Protein AF-A0A8T6R1A4-F1 (afdb_monomer_lite)

Structure (mmCIF, N/CA/C/O backbone):
data_AF-A0A8T6R1A4-F1
#
_entry.id   AF-A0A8T6R1A4-F1
#
loop_
_atom_site.group_PDB
_atom_site.id
_atom_site.type_symbol
_atom_site.label_atom_id
_atom_site.label_alt_id
_atom_site.label_comp_id
_atom_site.label_asym_id
_atom_site.label_entity_id
_atom_site.label_seq_id
_atom_site.pdbx_PDB_ins_code
_atom_site.Cartn_x
_atom_site.Cartn_y
_atom_site.Cartn_z
_atom_site.occupancy
_atom_site.B_iso_or_equiv
_atom_site.auth_seq_id
_atom_site.auth_comp_id
_atom_site.auth_asym_id
_atom_site.auth_atom_id
_atom_site.pdbx_PDB_model_num
ATOM 1 N N . MET A 1 1 ? -33.447 -16.014 11.751 1.00 33.69 1 MET A N 1
ATOM 2 C CA . MET A 1 1 ? -33.690 -17.320 12.400 1.00 33.69 1 MET A CA 1
ATOM 3 C C . MET A 1 1 ? -32.800 -17.342 13.655 1.00 33.69 1 MET A C 1
ATOM 5 O O . MET A 1 1 ? -31.607 -17.522 13.495 1.00 33.69 1 MET A O 1
ATOM 9 N N . THR A 1 2 ? -33.196 -16.667 14.754 1.00 47.38 2 THR A N 1
ATOM 10 C CA . THR A 1 2 ? -33.748 -17.238 16.026 1.00 47.38 2 THR A CA 1
ATOM 11 C C . THR A 1 2 ? -32.780 -18.251 16.673 1.00 47.38 2 THR A C 1
ATOM 13 O O . THR A 1 2 ? -32.443 -19.209 15.994 1.00 47.38 2 THR A O 1
ATOM 16 N N . VAL A 1 3 ? -32.281 -18.174 17.924 1.00 51.66 3 VAL A N 1
ATOM 17 C CA . VAL A 1 3 ? -32.780 -17.738 19.265 1.00 51.66 3 VAL A CA 1
ATOM 18 C C . VAL A 1 3 ? -31.525 -17.516 20.182 1.00 51.66 3 VAL A C 1
ATOM 20 O O . VAL A 1 3 ? -30.504 -18.131 19.899 1.00 51.66 3 VAL A O 1
ATOM 23 N N . LEU A 1 4 ? -31.453 -16.646 21.212 1.00 47.38 4 LEU A N 1
ATOM 24 C CA . LEU A 1 4 ? -31.777 -16.971 22.623 1.00 47.38 4 LEU A CA 1
ATOM 25 C C . LEU A 1 4 ? -31.678 -15.751 23.571 1.00 47.38 4 LEU A C 1
ATOM 27 O O . LEU A 1 4 ? -30.739 -14.963 23.520 1.00 47.38 4 LEU A O 1
ATOM 31 N N . HIS A 1 5 ? -32.679 -15.661 24.449 1.00 51.97 5 HIS A N 1
ATOM 32 C CA . HIS A 1 5 ? -32.795 -14.810 25.635 1.00 51.97 5 HIS A CA 1
ATOM 33 C C . HIS A 1 5 ? -31.692 -15.066 26.684 1.00 51.97 5 HIS A C 1
ATOM 35 O O . HIS A 1 5 ? -31.406 -16.219 26.992 1.00 51.97 5 HIS A O 1
ATOM 41 N N . VAL A 1 6 ? -31.220 -14.008 27.357 1.00 58.31 6 VAL A N 1
ATOM 42 C CA . VAL A 1 6 ? -30.646 -14.095 28.716 1.00 58.31 6 VAL A CA 1
ATOM 43 C C . VAL A 1 6 ? -31.266 -12.992 29.586 1.00 58.31 6 VAL A C 1
ATOM 45 O O . VAL A 1 6 ? -30.886 -11.832 29.427 1.00 58.31 6 VAL A O 1
ATOM 48 N N . PRO A 1 7 ? -32.220 -13.295 30.489 1.00 59.41 7 PRO A N 1
ATOM 49 C CA . PRO A 1 7 ? -32.671 -12.344 31.494 1.00 59.41 7 PRO A CA 1
ATOM 50 C C . PRO A 1 7 ? -32.185 -12.699 32.910 1.00 59.41 7 PRO A C 1
ATOM 52 O O . PRO A 1 7 ? -32.130 -13.859 33.305 1.00 59.41 7 PRO A O 1
ATOM 55 N N . ALA A 1 8 ? -31.949 -11.629 33.674 1.00 50.31 8 ALA A N 1
ATOM 56 C CA . ALA A 1 8 ? -32.048 -11.524 35.132 1.00 50.31 8 ALA A CA 1
ATOM 57 C C . ALA A 1 8 ? -31.027 -12.267 36.021 1.00 50.31 8 ALA A C 1
ATOM 59 O O . ALA A 1 8 ? -31.381 -13.116 36.828 1.00 50.31 8 ALA A O 1
ATOM 60 N N . SER A 1 9 ? -29.785 -11.785 35.998 1.00 43.78 9 SER A N 1
ATOM 61 C CA . SER A 1 9 ? -28.937 -11.656 37.199 1.00 43.78 9 SER A CA 1
ATOM 62 C C . SER A 1 9 ? -27.774 -10.733 36.819 1.00 43.78 9 SER A C 1
ATOM 64 O O . SER A 1 9 ? -26.837 -11.157 36.157 1.00 43.78 9 SER A O 1
ATOM 66 N N . VAL A 1 10 ? -27.831 -9.413 37.022 1.00 54.31 10 VAL A N 1
ATOM 67 C CA . VAL A 1 10 ? -27.792 -8.746 38.340 1.00 54.31 10 VAL A CA 1
ATOM 68 C C . VAL A 1 10 ? -26.820 -9.445 39.294 1.00 54.31 10 VAL A C 1
ATOM 70 O O . VAL A 1 10 ? -27.166 -9.790 40.413 1.00 54.31 10 VAL A O 1
ATOM 73 N N . LEU A 1 11 ? -25.593 -9.682 38.835 1.00 46.75 11 LEU A N 1
ATOM 74 C CA . LEU A 1 11 ? -24.454 -10.003 39.690 1.00 46.75 11 LEU A CA 1
ATOM 75 C C . LEU A 1 11 ? -23.263 -9.179 39.189 1.00 46.75 11 LEU A C 1
ATOM 77 O O . LEU A 1 11 ? -22.569 -9.574 38.261 1.00 46.75 11 LEU A O 1
ATOM 81 N N . ALA A 1 12 ? -23.137 -7.978 39.760 1.00 49.62 12 ALA A N 1
ATOM 82 C CA . ALA A 1 12 ? -21.933 -7.146 39.832 1.00 49.62 12 ALA A CA 1
ATOM 83 C C . ALA A 1 12 ? -20.926 -7.300 38.674 1.00 49.62 12 ALA A C 1
ATOM 85 O O . ALA A 1 12 ? -19.838 -7.844 38.849 1.00 49.62 12 ALA A O 1
ATOM 86 N N . VAL A 1 13 ? -21.261 -6.778 37.493 1.00 45.69 13 VAL A N 1
ATOM 87 C CA . VAL A 1 13 ? -20.252 -6.528 36.459 1.00 45.69 13 VAL A CA 1
ATOM 88 C C . VAL A 1 13 ? -19.794 -5.082 36.671 1.00 45.69 13 VAL A C 1
ATOM 90 O O . VAL A 1 13 ? -20.645 -4.194 36.564 1.00 45.69 13 VAL A O 1
ATOM 93 N N . PRO A 1 14 ? -18.521 -4.810 37.030 1.00 43.66 14 PRO A N 1
ATOM 94 C CA . PRO A 1 14 ? -18.012 -3.439 37.049 1.00 43.66 14 PRO A CA 1
ATOM 95 C C . PRO A 1 14 ? -18.339 -2.812 35.694 1.00 43.66 14 PRO A C 1
ATOM 97 O O . PRO A 1 14 ? -18.268 -3.501 34.678 1.00 43.66 14 PRO A O 1
ATOM 100 N N . ALA A 1 15 ? -18.830 -1.572 35.701 1.00 43.97 15 ALA A N 1
ATOM 101 C CA . ALA A 1 15 ? -19.360 -0.900 34.522 1.00 43.97 15 ALA A CA 1
ATOM 102 C C . ALA A 1 15 ? -18.382 -1.031 33.353 1.00 43.97 15 ALA A C 1
ATOM 104 O O . ALA A 1 15 ? -17.388 -0.314 33.305 1.00 43.97 15 ALA A O 1
ATOM 105 N N . ARG A 1 16 ? -18.681 -1.966 32.441 1.00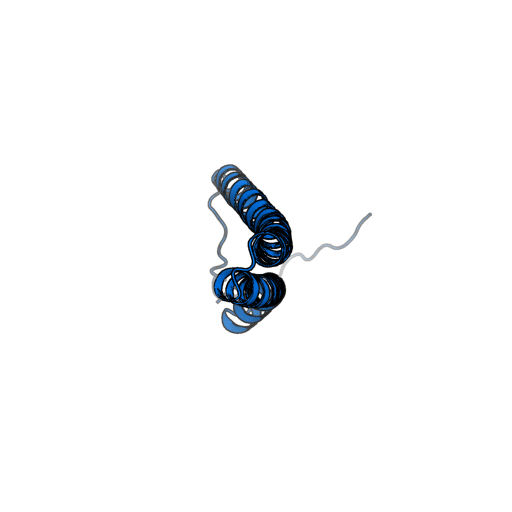 42.88 16 ARG A N 1
ATOM 106 C CA . ARG A 1 16 ? -17.802 -2.285 31.330 1.00 42.88 16 ARG A CA 1
ATOM 107 C C . ARG A 1 16 ? -17.742 -1.077 30.408 1.00 42.88 16 ARG A C 1
ATOM 109 O O . ARG A 1 16 ? -18.684 -0.853 29.649 1.00 42.88 16 ARG A O 1
ATOM 116 N N . ILE A 1 17 ? -16.689 -0.263 30.508 1.00 50.78 17 ILE A N 1
ATOM 117 C CA . ILE A 1 17 ? -16.508 0.912 29.644 1.00 50.78 17 ILE A CA 1
ATOM 118 C C . ILE A 1 17 ? -16.084 0.390 28.277 1.00 50.78 17 ILE A C 1
ATOM 120 O O . ILE A 1 17 ? -14.901 0.249 27.979 1.00 50.78 17 ILE A O 1
ATOM 124 N N . CYS A 1 18 ? -17.072 0.036 27.464 1.00 60.38 18 CYS A N 1
ATOM 125 C CA . CYS A 1 18 ? -16.857 -0.324 26.077 1.00 60.38 18 CYS A CA 1
ATOM 126 C C . CYS A 1 18 ? -16.943 0.949 25.218 1.00 60.38 18 CYS A C 1
ATOM 128 O O . CYS A 1 18 ? -17.776 1.815 25.507 1.00 60.38 18 CYS A O 1
ATOM 130 N N . PRO A 1 19 ? -16.120 1.092 24.165 1.00 59.56 19 PRO A N 1
ATOM 131 C CA . PRO A 1 19 ? -16.180 2.225 23.249 1.00 59.56 19 PRO A CA 1
ATOM 132 C C . PRO A 1 19 ? -17.472 2.158 22.427 1.00 59.56 19 PRO A C 1
ATOM 134 O O . PRO A 1 19 ? -17.502 1.656 21.307 1.00 59.56 19 PRO A O 1
ATOM 137 N N . GLN A 1 20 ? -18.559 2.649 23.011 1.00 60.16 20 GLN A N 1
ATOM 138 C CA . GLN A 1 20 ? -19.837 2.811 22.344 1.00 60.16 20 GLN A CA 1
ATOM 139 C C . GLN A 1 20 ? -19.928 4.255 21.874 1.00 60.16 20 GLN A C 1
ATOM 141 O O . GLN A 1 20 ? -20.011 5.173 22.693 1.00 60.16 20 GLN A O 1
ATOM 146 N N . ALA A 1 21 ? -19.883 4.472 20.557 1.00 59.31 21 ALA A N 1
ATOM 147 C CA . ALA A 1 21 ? -20.068 5.822 20.044 1.00 59.31 21 ALA A CA 1
ATOM 148 C C . ALA A 1 21 ? -21.470 6.314 20.455 1.00 59.31 21 ALA A C 1
ATOM 150 O O . ALA A 1 21 ? -22.433 5.541 20.345 1.00 59.31 21 ALA A O 1
ATOM 151 N N . PRO A 1 22 ? -21.600 7.564 20.935 1.00 64.12 22 PRO A N 1
ATOM 152 C CA . PRO A 1 22 ? -22.873 8.119 21.371 1.00 64.12 22 PRO A CA 1
ATOM 153 C C . PRO A 1 22 ? -23.962 7.933 20.300 1.00 64.12 22 PRO A C 1
ATOM 155 O O . PRO A 1 22 ? -23.672 8.076 19.103 1.00 64.12 22 PRO A O 1
ATOM 158 N N . PRO A 1 23 ? -25.207 7.607 20.689 1.00 67.00 23 PRO A N 1
ATOM 159 C CA . PRO A 1 23 ? -26.303 7.422 19.742 1.00 67.00 23 PRO A CA 1
ATOM 160 C C . PRO A 1 23 ? -26.447 8.668 18.850 1.00 67.00 23 PRO A C 1
ATOM 162 O O . PRO A 1 23 ? -26.564 9.782 19.349 1.00 67.00 23 PRO A O 1
ATOM 165 N N . GLY A 1 24 ? -26.376 8.476 17.527 1.00 70.06 24 GLY A N 1
ATOM 166 C CA . GLY A 1 24 ? -26.390 9.546 16.515 1.00 70.06 24 GLY A CA 1
ATOM 167 C C . GLY A 1 24 ? -25.041 9.843 15.838 1.00 70.06 24 GLY A C 1
ATOM 168 O O . GLY A 1 24 ? -25.035 10.338 14.715 1.00 70.06 24 GLY A O 1
ATOM 169 N N . ALA A 1 25 ? -23.901 9.483 16.441 1.00 73.12 25 ALA A N 1
ATOM 170 C CA . ALA A 1 25 ? -22.571 9.700 15.844 1.00 73.12 25 ALA A CA 1
ATOM 171 C C . ALA A 1 25 ? -22.079 8.540 14.953 1.00 73.12 25 ALA A C 1
ATOM 173 O O . ALA A 1 25 ? -21.144 8.719 14.172 1.00 73.12 25 ALA A O 1
ATOM 174 N N . GLN A 1 26 ? -22.722 7.369 15.033 1.00 76.19 26 GLN A N 1
ATOM 175 C CA . GLN A 1 26 ? -22.320 6.168 14.283 1.00 76.19 26 GLN A CA 1
ATOM 176 C C . GLN A 1 26 ? -22.343 6.388 12.764 1.00 76.19 26 GLN A C 1
ATOM 178 O O . GLN A 1 26 ? -21.395 6.029 12.078 1.00 76.19 26 GLN A O 1
ATOM 183 N N . GLN A 1 27 ? -23.349 7.100 12.243 1.00 79.69 27 GLN A N 1
ATOM 184 C CA . GLN A 1 27 ? -23.462 7.331 10.798 1.00 79.69 27 GLN A CA 1
ATOM 185 C C . GLN A 1 27 ? -22.297 8.142 10.216 1.00 79.69 27 GLN A C 1
ATOM 187 O O . GLN A 1 27 ? -21.916 7.941 9.064 1.00 79.69 27 GLN A O 1
ATOM 192 N N . TYR A 1 28 ? -21.726 9.057 11.000 1.00 80.06 28 TYR A N 1
ATOM 193 C CA . TYR A 1 28 ? -20.574 9.843 10.565 1.00 80.06 28 TYR A CA 1
ATOM 194 C C . TYR A 1 28 ? -19.283 9.033 10.660 1.00 80.06 28 TYR A C 1
ATOM 196 O O . TYR A 1 28 ? -18.458 9.099 9.749 1.00 80.06 28 TYR A O 1
ATOM 204 N N . ALA A 1 29 ? -19.133 8.232 11.718 1.00 82.62 29 ALA A N 1
ATOM 205 C CA . ALA A 1 29 ? -18.003 7.322 11.865 1.00 82.62 29 ALA A CA 1
ATOM 206 C C . ALA A 1 29 ? -17.955 6.303 10.715 1.00 82.62 29 ALA A C 1
ATOM 208 O O . ALA A 1 29 ? -16.907 6.138 10.093 1.00 82.62 29 ALA A O 1
ATOM 209 N N . ASP A 1 30 ? -19.092 5.703 10.361 1.00 84.50 30 ASP A N 1
ATOM 210 C CA . ASP A 1 30 ? -19.185 4.723 9.277 1.00 84.50 30 ASP A CA 1
ATOM 211 C C . ASP A 1 30 ? -18.848 5.331 7.908 1.00 84.50 30 ASP A C 1
ATOM 213 O O . ASP A 1 30 ? -18.138 4.716 7.112 1.00 84.50 30 ASP A O 1
ATOM 217 N N . GLN A 1 31 ? -19.291 6.564 7.633 1.00 88.69 31 GLN A N 1
ATOM 218 C CA . GLN A 1 31 ? -18.948 7.255 6.385 1.00 88.69 31 GLN A CA 1
ATOM 219 C C . GLN A 1 31 ? -17.459 7.592 6.294 1.00 88.69 31 GLN A C 1
ATOM 221 O O . GLN A 1 31 ? -16.833 7.329 5.268 1.00 88.69 31 GLN A O 1
ATOM 226 N N . LEU A 1 32 ? -16.873 8.144 7.362 1.00 88.06 32 LEU A N 1
ATOM 227 C CA . LEU A 1 32 ? -15.441 8.452 7.419 1.00 88.06 32 LEU A CA 1
ATOM 228 C C . LEU A 1 32 ? -14.604 7.187 7.216 1.00 88.06 32 LEU A C 1
ATOM 230 O O . LEU A 1 32 ? -13.707 7.166 6.373 1.00 88.06 32 LEU A O 1
ATOM 234 N N . MET A 1 33 ? -14.935 6.113 7.935 1.00 88.44 33 MET A N 1
ATOM 235 C CA . MET A 1 33 ? -14.261 4.827 7.783 1.00 88.44 33 MET A CA 1
ATOM 236 C C . MET A 1 33 ? -14.451 4.251 6.374 1.00 88.44 33 MET A C 1
ATOM 238 O O . MET A 1 33 ? -13.499 3.721 5.803 1.00 88.44 33 MET A O 1
ATOM 242 N N . GLY A 1 34 ? -15.632 4.422 5.773 1.00 90.19 34 GLY A N 1
ATOM 243 C CA . GLY A 1 34 ? -15.907 4.053 4.385 1.00 90.19 34 GLY A CA 1
ATOM 244 C C . GLY A 1 34 ? -15.003 4.773 3.380 1.00 90.19 34 GLY A C 1
ATOM 245 O O . GLY A 1 34 ? -14.387 4.120 2.536 1.00 90.19 34 GLY A O 1
ATOM 246 N N . TYR A 1 35 ? -14.847 6.097 3.501 1.00 93.88 35 TYR A N 1
ATOM 247 C CA . TYR A 1 35 ? -13.937 6.870 2.645 1.00 93.88 35 TYR A CA 1
ATOM 248 C C . TYR A 1 35 ? -12.478 6.450 2.818 1.00 93.88 35 TYR A C 1
ATOM 250 O O . TYR A 1 35 ? -11.743 6.362 1.834 1.00 93.88 35 TYR A O 1
ATOM 258 N N . VAL A 1 36 ? -12.058 6.153 4.050 1.00 93.88 36 VAL A N 1
ATOM 259 C CA . VAL A 1 36 ? -10.692 5.696 4.329 1.00 93.88 36 VAL A CA 1
ATOM 260 C C . VAL A 1 36 ? -10.430 4.337 3.686 1.00 93.88 36 VAL A C 1
ATOM 262 O O . VAL A 1 36 ? -9.416 4.175 3.013 1.00 93.88 36 VAL A O 1
ATOM 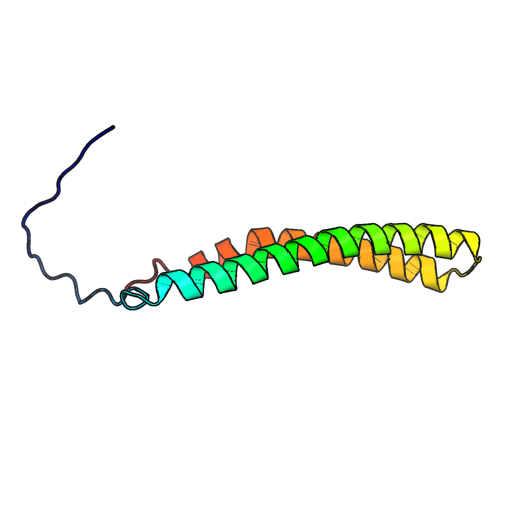265 N N . VAL A 1 37 ? -11.336 3.367 3.835 1.00 91.19 37 VAL A N 1
ATOM 266 C CA . VAL A 1 37 ? -11.172 2.032 3.235 1.00 91.19 37 VAL A CA 1
ATOM 267 C C . VAL A 1 37 ? -11.155 2.116 1.710 1.00 91.19 37 VAL A C 1
ATOM 269 O O . VAL A 1 37 ? -10.309 1.488 1.072 1.00 91.19 37 VAL A O 1
ATOM 272 N N . TRP A 1 38 ? -12.032 2.931 1.120 1.00 94.06 38 TRP A N 1
ATOM 273 C CA . TRP A 1 38 ? -12.043 3.152 -0.324 1.00 94.06 38 TRP A CA 1
ATOM 274 C C . TRP A 1 38 ? -10.747 3.816 -0.813 1.00 94.06 38 TRP A C 1
ATOM 276 O O . TRP A 1 38 ? -10.135 3.351 -1.777 1.00 94.06 38 TRP A O 1
ATOM 286 N N . GLY A 1 39 ? -10.279 4.853 -0.110 1.00 94.38 39 GLY A N 1
ATOM 287 C CA . GLY A 1 39 ? -9.039 5.560 -0.427 1.00 94.38 39 GLY A CA 1
ATOM 288 C C . GLY A 1 39 ? -7.806 4.661 -0.327 1.00 94.38 39 GLY A C 1
ATOM 289 O O . GLY A 1 39 ? -7.025 4.578 -1.272 1.00 94.38 39 GLY A O 1
ATOM 290 N N . VAL A 1 40 ? -7.652 3.927 0.778 1.00 94.69 40 VAL A N 1
ATOM 291 C CA . VAL A 1 40 ? -6.538 2.981 0.970 1.00 94.69 40 VAL A CA 1
ATOM 292 C C . VAL A 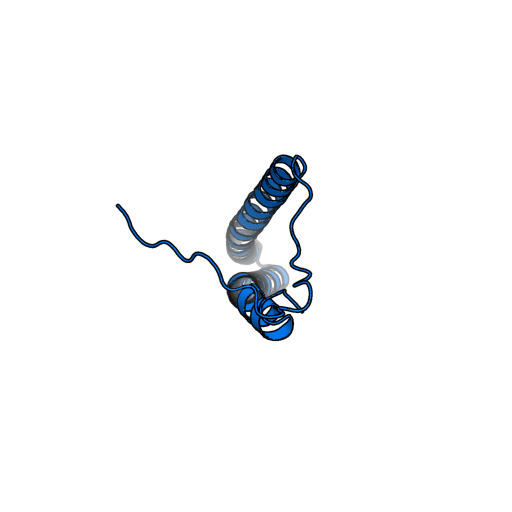1 40 ? -6.582 1.859 -0.073 1.00 94.69 40 VAL A C 1
ATOM 294 O O . VAL A 1 40 ? -5.544 1.502 -0.631 1.00 94.69 40 VAL A O 1
ATOM 297 N N . GLY A 1 41 ? -7.774 1.353 -0.406 1.00 94.06 41 GLY A N 1
ATOM 298 C CA . GLY A 1 41 ? -7.955 0.377 -1.481 1.00 94.06 41 GLY A CA 1
ATOM 299 C C . GLY A 1 41 ? -7.451 0.890 -2.833 1.00 94.06 41 GLY A C 1
ATOM 300 O O . GLY A 1 41 ? -6.704 0.191 -3.520 1.00 94.06 41 GLY A O 1
ATOM 301 N N . MET A 1 42 ? -7.780 2.135 -3.188 1.00 95.69 42 MET A N 1
ATOM 302 C CA . MET A 1 42 ? -7.266 2.779 -4.402 1.00 95.69 42 MET A CA 1
ATOM 303 C C . MET A 1 42 ? -5.745 2.953 -4.380 1.00 95.69 42 MET A C 1
ATOM 305 O O . MET A 1 42 ? -5.094 2.700 -5.394 1.00 95.69 42 MET A O 1
ATOM 309 N N . LEU A 1 43 ? -5.153 3.323 -3.239 1.00 93.69 43 LEU A N 1
ATOM 310 C CA . LEU A 1 43 ? -3.697 3.451 -3.113 1.00 93.69 43 LEU A CA 1
ATOM 311 C C . LEU A 1 43 ? -2.974 2.126 -3.391 1.00 93.69 43 LEU A C 1
ATOM 313 O O . LEU A 1 43 ? -1.925 2.137 -4.034 1.00 93.69 43 LEU A O 1
ATOM 317 N N . PHE A 1 44 ? -3.530 0.987 -2.967 1.00 94.62 44 PHE A N 1
ATOM 318 C CA . PHE A 1 44 ? -2.945 -0.317 -3.285 1.00 94.62 44 PHE A CA 1
ATOM 319 C C . PHE A 1 44 ? -3.009 -0.637 -4.778 1.00 94.62 44 PHE A C 1
ATOM 321 O O . PHE A 1 44 ? -2.003 -1.054 -5.355 1.00 94.62 44 PHE A O 1
ATOM 328 N N . VAL A 1 45 ? -4.152 -0.395 -5.425 1.00 95.88 45 VAL A N 1
ATOM 329 C CA . VAL A 1 45 ? -4.310 -0.618 -6.871 1.00 95.88 45 VAL A CA 1
ATOM 330 C C . VAL A 1 45 ? -3.339 0.260 -7.663 1.00 95.88 45 VAL A C 1
ATOM 332 O O . VAL A 1 45 ? -2.602 -0.239 -8.516 1.00 95.88 45 VAL A O 1
ATOM 335 N N . LEU A 1 46 ? -3.277 1.554 -7.343 1.00 96.31 46 LEU A N 1
ATOM 336 C CA . LEU A 1 46 ? -2.354 2.491 -7.980 1.00 96.31 46 LEU A CA 1
ATOM 337 C C . LEU A 1 46 ? -0.894 2.113 -7.726 1.00 96.31 46 LEU A C 1
ATOM 339 O O . LEU A 1 46 ? -0.094 2.158 -8.655 1.00 96.31 46 LEU A O 1
ATOM 343 N N . GLY A 1 47 ? -0.545 1.684 -6.511 1.00 92.88 47 GLY A N 1
ATOM 344 C CA . GLY A 1 47 ? 0.808 1.239 -6.175 1.00 92.88 47 GLY A CA 1
ATOM 345 C C . GLY A 1 47 ? 1.279 0.072 -7.046 1.00 92.88 47 GLY A C 1
ATOM 346 O O . GLY A 1 47 ? 2.411 0.082 -7.529 1.00 92.88 47 GLY A O 1
ATOM 347 N N . VAL A 1 48 ? 0.401 -0.897 -7.320 1.00 94.94 48 VAL A N 1
ATOM 348 C CA . VAL A 1 48 ? 0.710 -2.024 -8.215 1.00 94.94 48 VAL A CA 1
ATOM 349 C C . VAL A 1 48 ? 0.853 -1.556 -9.664 1.00 94.94 48 VAL A C 1
ATOM 351 O O . VAL A 1 48 ? 1.843 -1.889 -10.316 1.00 94.94 48 VAL A O 1
ATOM 354 N N . ILE A 1 49 ? -0.090 -0.751 -10.164 1.00 96.31 49 ILE A N 1
ATOM 355 C CA . ILE A 1 49 ? -0.064 -0.249 -11.547 1.00 96.31 49 ILE A CA 1
ATOM 356 C C . ILE A 1 49 ? 1.190 0.598 -11.796 1.00 96.31 49 ILE A C 1
ATOM 358 O O . ILE A 1 49 ? 1.899 0.372 -12.775 1.00 96.31 49 ILE A O 1
ATOM 362 N N . VAL A 1 50 ? 1.500 1.539 -10.900 1.00 94.25 50 VAL A N 1
ATOM 363 C CA . VAL A 1 50 ? 2.684 2.407 -10.994 1.00 94.25 50 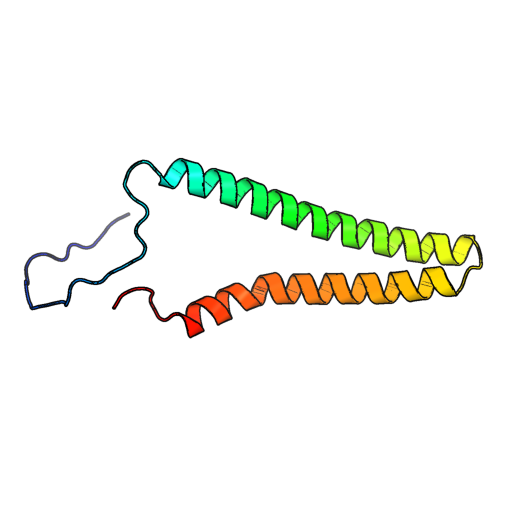VAL A CA 1
ATOM 364 C C . VAL A 1 50 ? 3.971 1.602 -10.829 1.00 94.25 50 VAL A C 1
ATOM 366 O O . VAL A 1 50 ? 4.942 1.863 -11.536 1.00 94.25 50 VAL A O 1
ATOM 369 N N . GLY A 1 51 ? 3.987 0.588 -9.960 1.00 93.00 51 GLY A N 1
ATOM 370 C CA . GLY A 1 51 ? 5.121 -0.324 -9.819 1.00 93.00 51 GLY A CA 1
ATOM 371 C C . GLY A 1 51 ? 5.433 -1.069 -11.119 1.00 93.00 51 GLY A C 1
ATOM 372 O O . GLY A 1 51 ? 6.577 -1.064 -11.579 1.00 93.00 51 GLY A O 1
ATOM 373 N N . ILE A 1 52 ? 4.415 -1.655 -11.756 1.00 93.38 52 ILE A N 1
ATOM 374 C CA . ILE A 1 52 ? 4.558 -2.333 -13.054 1.00 93.38 52 ILE A CA 1
ATOM 375 C C . ILE A 1 52 ? 4.960 -1.325 -14.137 1.00 93.38 52 ILE A C 1
ATOM 377 O O . ILE A 1 52 ? 5.908 -1.569 -14.885 1.00 93.38 52 ILE A O 1
ATOM 381 N N . GLY A 1 53 ? 4.288 -0.173 -14.191 1.00 91.56 53 GLY A N 1
ATOM 382 C CA . GLY A 1 53 ? 4.570 0.894 -15.149 1.00 91.56 53 GLY A CA 1
ATOM 383 C C . GLY A 1 53 ? 6.011 1.390 -15.057 1.00 91.56 53 GLY A C 1
ATOM 384 O O . GLY A 1 53 ? 6.681 1.503 -16.078 1.00 91.56 53 GLY A O 1
ATOM 385 N N . GLY A 1 54 ? 6.529 1.599 -13.847 1.00 90.62 54 GLY A N 1
ATOM 386 C CA . GLY A 1 54 ? 7.915 1.998 -13.617 1.00 90.62 54 GLY A CA 1
ATOM 387 C C . GLY A 1 54 ? 8.929 0.909 -13.980 1.00 90.62 54 GLY A C 1
ATOM 388 O O . GLY A 1 54 ? 9.970 1.213 -14.563 1.00 90.62 54 GLY A O 1
ATOM 389 N N . ALA A 1 55 ? 8.612 -0.366 -13.732 1.00 90.25 55 ALA A N 1
ATOM 390 C CA . ALA A 1 55 ? 9.467 -1.481 -14.138 1.00 90.25 55 ALA A CA 1
ATOM 391 C C . ALA A 1 55 ? 9.552 -1.623 -15.669 1.00 90.25 55 ALA A C 1
ATOM 393 O O . ALA A 1 55 ? 10.630 -1.876 -16.209 1.00 90.25 55 ALA A O 1
ATOM 394 N N . VAL A 1 56 ? 8.435 -1.437 -16.379 1.00 91.44 56 VAL A N 1
ATOM 395 C CA . VAL A 1 56 ? 8.399 -1.463 -17.849 1.00 91.44 56 VAL A CA 1
ATOM 396 C C . VAL A 1 56 ? 9.071 -0.215 -18.425 1.00 91.44 56 VAL A C 1
ATOM 398 O O . VAL A 1 56 ? 9.977 -0.338 -19.248 1.00 91.44 56 VAL A O 1
ATOM 401 N N . ALA A 1 57 ? 8.704 0.979 -17.953 1.00 87.62 57 ALA A N 1
ATOM 402 C CA . ALA A 1 57 ? 9.276 2.243 -18.411 1.00 87.62 57 ALA A CA 1
ATOM 403 C C . ALA A 1 57 ? 10.791 2.306 -18.172 1.00 87.62 57 ALA A C 1
ATOM 405 O O . ALA A 1 57 ? 11.542 2.684 -19.066 1.00 87.62 57 ALA A O 1
ATOM 406 N N . GLY A 1 58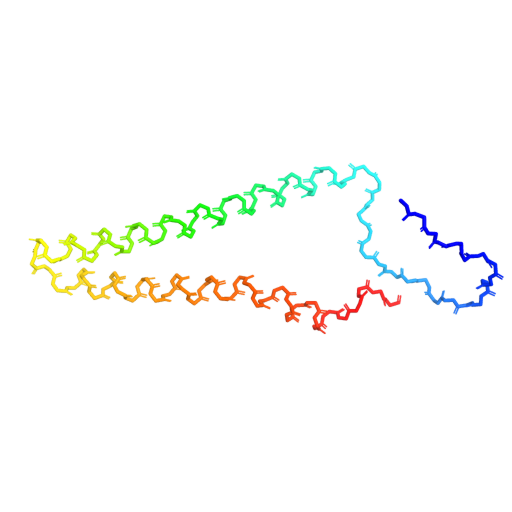 ? 11.272 1.865 -17.007 1.00 85.25 58 GLY A N 1
ATOM 407 C CA . GLY A 1 58 ? 12.699 1.839 -16.693 1.00 85.25 58 GLY A CA 1
ATOM 408 C C . GLY A 1 58 ? 13.516 0.957 -17.643 1.00 85.25 58 GLY A C 1
ATOM 409 O O . GLY A 1 58 ? 14.670 1.282 -17.926 1.00 85.25 58 GLY A O 1
ATOM 410 N N . ARG A 1 59 ? 12.925 -0.123 -18.175 1.00 87.56 59 ARG A N 1
ATOM 411 C CA . ARG A 1 59 ? 13.552 -0.953 -19.216 1.00 87.56 59 ARG A CA 1
ATOM 412 C C . ARG A 1 59 ? 13.524 -0.280 -20.584 1.00 87.56 59 ARG A C 1
ATOM 414 O O . ARG A 1 59 ? 14.530 -0.327 -21.282 1.00 87.56 59 ARG A O 1
ATOM 421 N N . VAL A 1 60 ? 12.415 0.367 -20.944 1.00 90.06 60 VAL A N 1
ATOM 422 C CA . VAL A 1 60 ? 12.269 1.079 -22.227 1.00 90.06 60 VAL A CA 1
ATOM 423 C C . VAL A 1 60 ? 13.237 2.260 -22.327 1.00 90.06 60 VAL A C 1
ATOM 425 O O . VAL A 1 60 ? 13.864 2.452 -23.362 1.00 90.06 60 VAL A O 1
ATOM 428 N N . PHE A 1 61 ? 13.413 3.019 -21.244 1.00 85.56 61 PHE A N 1
ATOM 429 C CA . PHE A 1 61 ? 14.296 4.189 -21.219 1.00 85.56 61 PHE A CA 1
ATOM 430 C C . PHE A 1 61 ? 15.762 3.862 -20.891 1.00 85.56 61 PHE A C 1
ATOM 432 O O . PHE A 1 61 ? 16.573 4.776 -20.763 1.00 85.56 61 PHE A O 1
ATOM 439 N N . GLY A 1 62 ? 16.124 2.583 -20.723 1.00 85.88 62 GLY A N 1
ATOM 440 C CA . GLY A 1 62 ? 17.503 2.172 -20.433 1.00 85.88 62 GLY A CA 1
ATOM 441 C C . GLY A 1 62 ? 18.060 2.717 -19.111 1.00 85.88 62 GLY A C 1
ATOM 442 O O . GLY A 1 62 ? 19.275 2.774 -18.936 1.00 85.88 62 GLY A O 1
ATOM 443 N N . MET A 1 63 ? 17.194 3.126 -18.175 1.00 81.00 63 MET A N 1
ATOM 444 C CA . MET A 1 63 ? 17.592 3.703 -16.889 1.00 81.00 63 MET A CA 1
ATOM 445 C C . MET A 1 63 ? 17.558 2.626 -15.792 1.00 81.00 63 MET A C 1
ATOM 447 O O . MET A 1 63 ? 16.490 2.335 -15.236 1.00 81.00 63 MET A O 1
ATOM 451 N N . PRO A 1 64 ? 18.711 2.045 -15.402 1.00 80.44 64 PRO A N 1
ATOM 452 C CA . PRO A 1 64 ? 18.748 0.972 -14.407 1.00 80.44 64 PRO A CA 1
ATOM 453 C C . PRO A 1 64 ? 18.324 1.439 -13.009 1.00 80.44 64 PRO A C 1
ATOM 455 O O . PRO A 1 64 ? 17.914 0.616 -12.190 1.00 80.44 64 PRO A O 1
ATOM 458 N N . HIS A 1 65 ? 18.387 2.743 -12.722 1.00 85.00 65 HIS A N 1
ATOM 459 C CA . HIS A 1 65 ? 17.966 3.286 -11.432 1.00 85.00 65 HIS A CA 1
ATOM 460 C C . HIS A 1 65 ? 16.439 3.243 -11.251 1.00 85.00 65 HIS A C 1
ATOM 462 O O . HIS A 1 65 ? 15.961 2.842 -10.191 1.00 85.00 65 HIS A O 1
ATOM 468 N N . ALA A 1 66 ? 15.680 3.544 -12.312 1.00 81.81 66 ALA A N 1
ATOM 469 C CA . ALA A 1 66 ? 14.219 3.532 -12.280 1.00 81.81 66 ALA A CA 1
ATOM 470 C C . ALA A 1 66 ? 13.666 2.114 -12.063 1.00 81.81 66 ALA A C 1
ATOM 472 O O . ALA A 1 66 ? 12.850 1.895 -11.173 1.00 81.81 66 ALA A O 1
ATOM 473 N N . SER A 1 67 ? 14.189 1.122 -12.791 1.00 85.00 67 SER A N 1
ATOM 474 C CA . SER A 1 67 ? 13.722 -0.268 -12.659 1.00 85.00 67 SER A CA 1
ATOM 475 C C . SER A 1 67 ? 13.975 -0.849 -11.265 1.00 85.00 67 SER A C 1
ATOM 477 O O . SER A 1 67 ? 13.129 -1.564 -10.731 1.00 85.00 67 SER A O 1
ATOM 479 N N . LYS A 1 68 ? 15.126 -0.542 -10.649 1.00 87.75 68 LYS A N 1
ATOM 480 C CA . LYS A 1 68 ? 15.444 -1.013 -9.292 1.00 87.75 68 LYS A CA 1
ATOM 481 C C . LYS A 1 68 ? 14.517 -0.389 -8.250 1.00 87.75 68 LYS A C 1
ATOM 483 O O . LYS A 1 68 ? 14.025 -1.106 -7.382 1.00 87.75 68 LYS A O 1
ATOM 488 N N . ALA A 1 69 ? 14.238 0.910 -8.371 1.00 90.44 69 ALA A N 1
ATOM 489 C CA . ALA A 1 69 ? 13.304 1.602 -7.489 1.00 90.44 69 ALA A CA 1
ATOM 490 C C . ALA A 1 69 ? 11.881 1.030 -7.605 1.00 90.44 69 ALA A C 1
ATOM 492 O O . ALA A 1 69 ? 11.230 0.796 -6.590 1.00 90.44 69 ALA A O 1
ATOM 493 N N . SER A 1 70 ? 11.419 0.722 -8.822 1.00 88.44 70 SER A N 1
ATOM 494 C CA . SER A 1 70 ? 10.088 0.144 -9.039 1.00 88.44 70 SER A CA 1
ATOM 495 C C . SER A 1 70 ? 9.943 -1.266 -8.469 1.00 88.44 70 SER A C 1
ATOM 497 O O . SER A 1 70 ? 8.924 -1.560 -7.851 1.00 88.44 70 SER A O 1
ATOM 499 N N . VAL A 1 71 ? 10.958 -2.127 -8.605 1.00 92.69 71 VAL A N 1
ATOM 500 C CA . VAL A 1 71 ? 10.922 -3.479 -8.016 1.00 92.69 71 VAL A CA 1
ATOM 501 C C . VAL A 1 71 ? 10.851 -3.410 -6.490 1.00 92.69 71 VAL A C 1
ATOM 503 O O . VAL A 1 71 ? 10.018 -4.088 -5.892 1.00 92.69 71 VAL A O 1
ATOM 506 N N . VAL A 1 72 ? 11.661 -2.553 -5.857 1.00 93.88 72 VAL A N 1
ATOM 507 C CA . VAL A 1 72 ? 11.584 -2.329 -4.403 1.00 93.88 72 VAL A CA 1
ATOM 508 C C . VAL A 1 72 ? 10.212 -1.770 -4.017 1.00 93.88 72 VAL A C 1
ATOM 510 O O . VAL A 1 72 ? 9.616 -2.238 -3.051 1.00 93.88 72 VAL A O 1
ATOM 513 N N . GLY A 1 73 ? 9.666 -0.840 -4.803 1.00 91.69 73 GLY A N 1
ATOM 514 C CA . GLY A 1 73 ? 8.324 -0.292 -4.601 1.00 91.69 73 GLY A CA 1
ATOM 515 C C . GLY A 1 73 ? 7.225 -1.359 -4.603 1.00 91.69 73 GLY A C 1
ATOM 516 O O . GLY A 1 73 ? 6.390 -1.367 -3.703 1.00 91.69 73 GLY A O 1
ATOM 517 N N . ILE A 1 74 ? 7.255 -2.308 -5.546 1.00 94.19 74 ILE A N 1
ATOM 518 C CA . ILE A 1 74 ? 6.288 -3.421 -5.598 1.00 94.19 74 ILE A CA 1
ATOM 519 C C . ILE A 1 74 ? 6.389 -4.292 -4.337 1.00 94.19 74 ILE A C 1
ATOM 521 O O . ILE A 1 74 ? 5.365 -4.648 -3.752 1.00 94.19 74 ILE A O 1
ATOM 525 N N . VAL A 1 75 ? 7.609 -4.606 -3.887 1.00 95.75 75 VAL A N 1
ATOM 526 C CA . VAL A 1 75 ? 7.823 -5.385 -2.655 1.00 95.75 75 VAL A CA 1
ATOM 527 C C . VAL A 1 75 ? 7.259 -4.647 -1.440 1.00 95.75 75 VAL A C 1
ATOM 529 O O . VAL A 1 75 ? 6.571 -5.253 -0.622 1.00 95.75 75 VAL A O 1
ATOM 532 N N . VAL A 1 76 ? 7.483 -3.334 -1.336 1.00 95.44 76 VAL A N 1
ATOM 533 C CA . VAL A 1 76 ? 6.951 -2.516 -0.234 1.00 95.44 76 VAL A CA 1
ATOM 534 C C . VAL A 1 76 ? 5.422 -2.476 -0.251 1.00 95.44 76 VAL A C 1
ATOM 536 O O . VAL A 1 76 ? 4.810 -2.626 0.804 1.00 95.44 76 VAL A O 1
ATOM 539 N N . VAL A 1 77 ? 4.789 -2.345 -1.423 1.00 95.12 77 VAL A N 1
ATOM 540 C CA . VAL A 1 77 ? 3.321 -2.420 -1.548 1.00 95.12 77 VAL A CA 1
ATOM 541 C C . VAL A 1 77 ? 2.805 -3.776 -1.064 1.00 95.12 77 VAL A C 1
ATOM 543 O O . VAL A 1 77 ? 1.824 -3.828 -0.327 1.00 95.12 77 VAL A O 1
ATOM 546 N N . PHE A 1 78 ? 3.488 -4.870 -1.403 1.00 94.81 78 PHE A N 1
ATOM 547 C CA . PHE A 1 78 ? 3.109 -6.204 -0.937 1.00 94.81 78 PHE A CA 1
ATOM 548 C C . PHE A 1 78 ? 3.209 -6.340 0.591 1.00 94.81 78 PHE A C 1
ATOM 550 O O . PHE A 1 78 ? 2.278 -6.826 1.234 1.00 94.81 78 PHE A O 1
ATOM 557 N N . VAL A 1 79 ? 4.294 -5.842 1.192 1.00 96.19 79 VAL A N 1
ATOM 558 C CA . VAL A 1 79 ? 4.451 -5.795 2.657 1.00 96.19 79 VAL A CA 1
ATOM 559 C C . VAL A 1 79 ? 3.361 -4.935 3.302 1.00 96.19 79 VAL A C 1
ATOM 561 O O . VAL A 1 79 ? 2.806 -5.325 4.328 1.00 96.19 79 VAL A O 1
ATOM 564 N N . ALA A 1 80 ? 3.005 -3.802 2.696 1.00 94.31 80 ALA A N 1
ATOM 565 C CA . ALA A 1 80 ? 1.942 -2.932 3.190 1.00 94.31 80 ALA A CA 1
ATOM 566 C C . ALA A 1 80 ? 0.565 -3.617 3.165 1.00 94.31 80 ALA A C 1
ATOM 568 O O . ALA A 1 80 ? -0.196 -3.473 4.120 1.00 94.31 80 ALA A O 1
ATOM 569 N N . ILE A 1 81 ? 0.265 -4.411 2.130 1.00 94.56 81 ILE A N 1
ATOM 570 C CA . ILE A 1 81 ? -0.968 -5.211 2.053 1.00 94.56 81 ILE A CA 1
ATOM 571 C C . ILE A 1 81 ? -1.011 -6.233 3.193 1.00 94.56 81 ILE A C 1
ATOM 573 O O . ILE A 1 81 ? -2.002 -6.302 3.920 1.00 94.56 81 ILE A O 1
ATOM 577 N N . VAL A 1 82 ? 0.073 -6.988 3.402 1.00 95.44 82 VAL A N 1
ATOM 578 C CA . VAL A 1 82 ? 0.169 -7.952 4.512 1.00 95.44 82 VAL A CA 1
ATOM 579 C C . VAL A 1 82 ? 0.000 -7.248 5.859 1.00 95.44 82 VAL A C 1
ATOM 581 O O . VAL A 1 82 ? -0.778 -7.700 6.697 1.00 95.44 82 VAL A O 1
ATOM 584 N N . GLY A 1 83 ? 0.668 -6.110 6.055 1.00 94.75 83 GLY A N 1
ATOM 585 C CA . GLY A 1 83 ? 0.511 -5.287 7.250 1.00 94.75 83 GLY A CA 1
ATOM 586 C C . GLY A 1 83 ? -0.942 -4.870 7.473 1.00 94.75 83 GLY A C 1
ATOM 587 O O . GLY A 1 83 ? -1.467 -5.052 8.566 1.00 94.75 83 GLY A O 1
ATOM 588 N N . TYR A 1 84 ? -1.629 -4.400 6.433 1.00 92.75 84 TYR A N 1
ATOM 589 C CA . TYR A 1 84 ? -3.034 -3.996 6.511 1.00 92.75 84 TYR A CA 1
ATOM 590 C C . TYR A 1 84 ? -3.969 -5.142 6.938 1.00 92.75 84 TYR A C 1
ATOM 592 O O . TYR A 1 84 ? -4.937 -4.914 7.661 1.00 92.75 84 TYR A O 1
ATOM 600 N N . LEU A 1 85 ? -3.658 -6.380 6.548 1.00 91.38 85 LEU A N 1
ATOM 601 C CA . LEU A 1 85 ? -4.424 -7.576 6.916 1.00 91.38 85 LEU A CA 1
ATOM 602 C C . LEU A 1 85 ? -4.122 -8.057 8.346 1.00 91.38 85 LEU A C 1
ATOM 604 O O . LEU A 1 85 ? -5.021 -8.516 9.049 1.00 91.38 85 LEU A O 1
ATOM 608 N N . VAL A 1 86 ? -2.866 -7.955 8.788 1.00 94.06 86 VAL A N 1
ATOM 609 C CA . VAL A 1 86 ? -2.397 -8.530 10.061 1.00 94.06 86 VAL A CA 1
ATOM 610 C C . VAL A 1 86 ? -2.540 -7.555 11.236 1.00 94.06 86 VAL A C 1
ATOM 612 O O . VAL A 1 86 ? -2.934 -7.964 12.332 1.00 94.06 86 VAL A O 1
ATOM 615 N N . LEU A 1 87 ? -2.270 -6.260 11.031 1.00 88.94 87 LEU A N 1
ATOM 616 C CA . LEU A 1 87 ? -2.292 -5.246 12.095 1.00 88.94 87 LEU A CA 1
ATOM 617 C C . LEU A 1 87 ? -3.624 -5.182 12.860 1.00 88.94 87 LEU A C 1
ATOM 619 O O . LEU A 1 87 ? -3.571 -5.121 14.087 1.00 88.94 87 LEU A O 1
ATOM 623 N N . PRO A 1 88 ? -4.812 -5.249 12.228 1.00 85.81 88 PRO A N 1
ATOM 624 C CA . PRO A 1 88 ? -6.074 -5.223 12.964 1.00 85.81 88 PRO A CA 1
ATOM 625 C C . PRO A 1 88 ? -6.217 -6.385 13.956 1.00 85.81 88 PRO A C 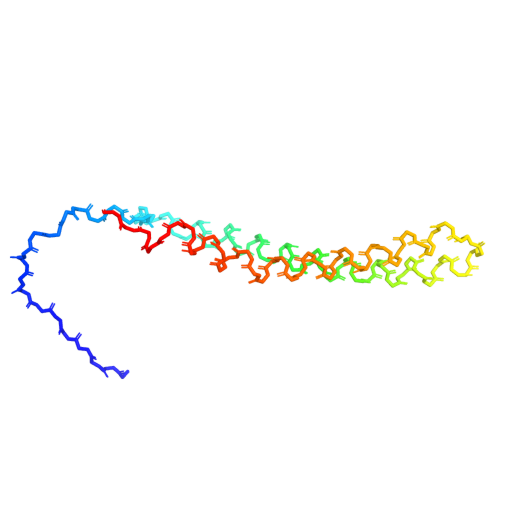1
ATOM 627 O O . PRO A 1 88 ? -6.837 -6.222 15.004 1.00 85.81 88 PRO A O 1
ATOM 630 N N . GLY A 1 89 ? -5.656 -7.559 13.646 1.00 85.12 89 GLY A N 1
ATOM 631 C CA . GLY A 1 89 ? -5.639 -8.707 14.555 1.00 85.12 89 GLY A CA 1
ATOM 632 C C . GLY A 1 89 ? -4.711 -8.484 15.749 1.00 85.12 89 GLY A C 1
ATOM 633 O O . GLY A 1 89 ? -5.108 -8.721 16.887 1.00 85.12 89 GLY A O 1
ATOM 634 N N . ILE A 1 90 ? -3.514 -7.947 15.499 1.00 85.94 90 ILE A N 1
ATOM 635 C CA . ILE A 1 90 ? -2.542 -7.615 16.551 1.00 85.94 90 ILE A CA 1
ATOM 636 C C . ILE A 1 90 ? -3.094 -6.526 17.473 1.00 85.94 90 ILE A C 1
ATOM 638 O O . ILE A 1 90 ? -3.035 -6.664 18.690 1.00 85.94 90 ILE A O 1
ATOM 642 N N . VAL A 1 91 ? -3.664 -5.460 16.906 1.00 82.38 91 VAL A N 1
ATOM 643 C CA . VAL A 1 91 ? -4.233 -4.353 17.683 1.00 82.38 91 VAL A CA 1
ATOM 644 C C . VAL A 1 91 ? -5.363 -4.861 18.573 1.00 82.38 91 VAL A C 1
ATOM 646 O O . VAL A 1 91 ? -5.353 -4.563 19.760 1.00 82.38 91 VAL A O 1
ATOM 649 N N . ARG A 1 92 ? -6.269 -5.702 18.051 1.00 78.62 92 ARG A N 1
ATOM 650 C CA . ARG A 1 92 ? -7.335 -6.330 18.854 1.00 78.62 92 ARG A CA 1
ATOM 651 C C . ARG A 1 92 ? -6.804 -7.258 19.950 1.00 78.62 92 ARG A C 1
ATOM 653 O O . ARG A 1 92 ? -7.408 -7.336 21.013 1.00 78.62 92 ARG A O 1
ATOM 660 N N . ALA A 1 93 ? -5.698 -7.960 19.710 1.00 80.00 93 ALA A N 1
ATOM 661 C CA . ALA A 1 93 ? -5.065 -8.805 20.722 1.00 80.00 93 ALA A CA 1
ATOM 662 C C . ALA A 1 93 ? -4.392 -7.974 21.831 1.00 80.00 93 ALA A C 1
ATOM 664 O O . ALA A 1 93 ? -4.448 -8.352 22.997 1.00 80.00 93 ALA A O 1
ATOM 665 N N . MET A 1 94 ? -3.795 -6.831 21.476 1.00 75.69 94 MET A N 1
ATOM 666 C CA . MET A 1 94 ? -3.122 -5.916 22.406 1.00 75.69 94 MET A CA 1
ATOM 667 C C . MET A 1 94 ? -4.108 -5.113 23.262 1.00 75.69 94 MET A C 1
ATOM 669 O O . MET A 1 94 ? -3.858 -4.902 24.444 1.00 75.69 94 MET A O 1
ATOM 673 N N . THR A 1 95 ? -5.226 -4.656 22.690 1.00 72.25 95 THR A N 1
ATOM 674 C CA . THR A 1 95 ? -6.216 -3.834 23.408 1.00 72.25 95 THR A CA 1
ATOM 675 C C . THR A 1 95 ? -7.202 -4.647 24.254 1.00 72.25 95 THR A C 1
ATOM 677 O O . THR A 1 95 ? -8.032 -4.059 24.950 1.00 72.25 95 THR A O 1
ATOM 680 N N . GLY A 1 96 ? -7.113 -5.983 24.243 1.00 65.69 96 GLY A N 1
ATOM 681 C CA . GLY A 1 96 ? -8.072 -6.861 24.918 1.00 65.69 96 GLY A CA 1
ATOM 682 C C . GLY A 1 96 ? -9.495 -6.703 24.362 1.00 65.69 96 GLY A C 1
ATOM 683 O O . GLY A 1 96 ? -9.737 -5.955 23.418 1.00 65.69 96 GLY A O 1
ATOM 684 N N . SER A 1 97 ? -10.484 -7.387 24.947 1.00 57.97 97 SER A N 1
ATOM 685 C CA . SER A 1 97 ? -11.890 -7.378 24.492 1.00 57.97 97 SER A CA 1
ATOM 686 C C . SER A 1 97 ? -12.625 -6.030 24.645 1.00 57.97 97 SER A C 1
ATOM 688 O O . SER A 1 97 ? -13.853 -6.003 24.656 1.00 57.97 97 SER A O 1
ATOM 690 N N . GLY A 1 98 ? -11.899 -4.916 24.778 1.00 54.72 98 GLY A N 1
ATOM 691 C CA . GLY A 1 98 ? -12.442 -3.564 24.687 1.00 54.72 98 GLY A CA 1
ATOM 692 C C . GLY A 1 98 ? -13.382 -3.158 25.815 1.00 54.72 98 GLY A C 1
ATOM 693 O O . GLY A 1 98 ? -14.100 -2.185 25.643 1.00 54.72 98 GLY A O 1
ATOM 694 N N . CYS A 1 99 ? -13.396 -3.869 26.943 1.00 54.75 99 CYS A N 1
ATOM 695 C CA . CYS A 1 99 ? -14.207 -3.508 28.097 1.00 54.75 99 CYS A CA 1
ATOM 696 C C . CYS A 1 99 ? -13.460 -3.874 29.390 1.00 54.75 99 CYS A C 1
ATOM 698 O O . CYS A 1 99 ? -13.158 -5.054 29.594 1.00 54.75 99 CYS A O 1
ATOM 700 N N . VAL A 1 100 ? -13.190 -2.874 30.235 1.00 52.22 100 VAL A N 1
ATOM 701 C CA . VAL A 1 100 ? -12.790 -3.031 31.649 1.00 52.22 100 VAL A CA 1
ATOM 702 C C . VAL A 1 100 ? -14.017 -2.986 32.529 1.00 52.22 100 VAL A C 1
ATOM 704 O O . VAL A 1 100 ? -14.797 -2.042 32.303 1.00 52.22 100 VAL A O 1
#

Organism: NCBI:txid2502783

Radius of gyration: 23.0 Å; chains: 1; bounding box: 52×28×62 Å

Secondary structure (DSSP, 8-state):
--------------------PPTTSHHHHHHHHHHHHHHHHHHHHHHHHHHHHHHHHHHHTT-HHHHHHHHHHHHHHHHHHHHHHHHHHHHHHHSTTS--

Sequence (100 aa):
MTVLHVPASVLAVPARICPQAPPGAQQYADQLMGYVVWGVGMLFVLGVIVGIGGAVAGRVFGMPHASKASVVGIVVVFVAIVGYLVLPGIVRAMTGSGCV

Foldseek 3Di:
DDDDDDDDDDDDDPFWPAPDDPPPCVVVVVVVVVVVVVVVVVVLVVLQVVLVVQLVVCVVVVPPVSNVVSVVSNVVSVVVVVCVVCVVVVVCVVCDPRTD

pLDDT: mean 78.84, std 17.64, range [33.69, 96.31]